Protein AF-W2LSZ6-F1 (afdb_monomer_lite)

Secondary structure (DSSP, 8-state):
-----------------TTHHHHHHHHHHHHHHHHHHHHHHHHHHHT--GGGGG-HHHHTT-SS-PPPHHHIIIIIHHHHHHHHHT-

Structure (mmCIF, N/CA/C/O backbone):
data_AF-W2LSZ6-F1
#
_entry.id   AF-W2LSZ6-F1
#
loop_
_atom_site.group_PDB
_atom_site.id
_atom_site.type_symbol
_atom_site.label_atom_id
_atom_site.label_alt_id
_atom_site.label_comp_id
_atom_site.label_asym_id
_atom_site.label_entity_id
_atom_site.label_seq_id
_atom_site.pdbx_PDB_ins_code
_atom_site.Cartn_x
_atom_site.Cartn_y
_atom_site.Cartn_z
_atom_site.occupancy
_atom_site.B_iso_or_equiv
_atom_site.auth_seq_id
_atom_site.auth_comp_id
_atom_site.auth_asym_id
_atom_site.auth_atom_id
_atom_site.pdbx_PDB_model_num
ATOM 1 N N . MET A 1 1 ? 7.605 56.827 -46.028 1.00 37.41 1 MET A N 1
ATOM 2 C CA . MET A 1 1 ? 6.313 57.113 -45.368 1.00 37.41 1 MET A CA 1
ATOM 3 C C . MET A 1 1 ? 6.097 56.077 -44.273 1.00 37.41 1 MET A C 1
ATOM 5 O O . MET A 1 1 ? 6.144 54.896 -44.578 1.00 37.41 1 MET A O 1
ATOM 9 N N . ALA A 1 2 ? 5.929 56.514 -43.024 1.00 58.09 2 ALA A N 1
ATOM 10 C CA . ALA A 1 2 ? 5.474 55.720 -41.872 1.00 58.09 2 ALA A CA 1
ATOM 11 C C . ALA A 1 2 ? 4.274 56.465 -41.256 1.00 58.09 2 ALA A C 1
ATOM 13 O O . ALA A 1 2 ? 4.293 57.701 -41.303 1.00 58.09 2 ALA A O 1
ATOM 14 N N . PRO A 1 3 ? 3.211 55.772 -40.792 1.00 50.97 3 PRO A N 1
ATOM 15 C CA . PRO A 1 3 ? 3.002 55.526 -39.342 1.00 50.97 3 PRO A CA 1
ATOM 16 C C . PRO A 1 3 ? 2.142 54.248 -39.056 1.00 50.97 3 PRO A C 1
ATOM 18 O O . PRO A 1 3 ? 1.822 53.533 -40.003 1.00 50.97 3 PRO A O 1
ATOM 21 N N . PRO A 1 4 ? 1.621 53.976 -37.835 1.00 48.81 4 PRO A N 1
ATOM 22 C CA . PRO A 1 4 ? 2.184 54.065 -36.479 1.00 48.81 4 PRO A CA 1
ATOM 23 C C . PRO A 1 4 ? 2.082 52.728 -35.687 1.00 48.81 4 PRO A C 1
ATOM 25 O O . PRO A 1 4 ? 1.288 51.842 -35.994 1.00 48.81 4 PRO A O 1
ATOM 28 N N . GLN A 1 5 ? 2.843 52.616 -34.592 1.00 67.44 5 GLN A N 1
ATOM 29 C CA . GLN A 1 5 ? 2.575 51.663 -33.503 1.00 67.44 5 GLN A CA 1
ATOM 30 C C . GLN A 1 5 ? 1.502 52.242 -32.564 1.00 67.44 5 GLN A C 1
ATOM 32 O O . GLN A 1 5 ? 1.603 53.423 -32.253 1.00 67.44 5 GLN A O 1
ATOM 37 N N . HIS A 1 6 ? 0.546 51.442 -32.062 1.00 40.97 6 HIS A N 1
ATOM 38 C CA . HIS A 1 6 ? 0.097 51.462 -30.653 1.00 40.97 6 HIS A CA 1
ATOM 39 C C . HIS A 1 6 ? -0.899 50.330 -30.309 1.00 40.97 6 HIS A C 1
ATOM 41 O O . HIS A 1 6 ? -1.541 49.742 -31.171 1.00 40.97 6 HIS A O 1
ATOM 47 N N . LYS A 1 7 ? -0.927 50.010 -29.009 1.00 55.22 7 LYS A N 1
ATOM 48 C CA . LYS A 1 7 ? -1.464 48.824 -28.318 1.00 55.22 7 LYS A CA 1
ATOM 49 C C . LYS A 1 7 ? -2.983 48.879 -28.028 1.00 55.22 7 LYS A C 1
ATOM 51 O O . LYS A 1 7 ? -3.564 49.955 -28.045 1.00 55.22 7 LYS A O 1
ATOM 56 N N . ILE A 1 8 ? -3.481 47.734 -27.528 1.00 51.75 8 ILE A N 1
ATOM 57 C CA . ILE A 1 8 ? -4.604 47.518 -26.576 1.00 51.75 8 ILE A CA 1
ATOM 58 C C . ILE A 1 8 ? -5.940 47.107 -27.207 1.00 51.75 8 ILE A C 1
ATOM 60 O O . ILE A 1 8 ? -6.586 47.934 -27.822 1.00 51.75 8 ILE A O 1
ATOM 64 N N . TRP A 1 9 ? -6.324 45.841 -26.975 1.00 38.31 9 TRP A N 1
ATOM 65 C CA . TRP A 1 9 ? -7.559 45.346 -26.321 1.00 38.31 9 TRP A CA 1
ATOM 66 C C . TRP A 1 9 ? -7.257 43.865 -25.964 1.00 38.31 9 TRP A C 1
ATOM 68 O O . TRP A 1 9 ? -7.069 43.053 -26.859 1.00 38.31 9 TRP A O 1
ATOM 78 N N . GLY A 1 10 ? -7.037 43.404 -24.729 1.00 44.88 10 GLY A N 1
ATOM 79 C CA . GLY A 1 10 ? -7.374 43.973 -23.431 1.00 44.88 10 GLY A CA 1
ATOM 80 C C . GLY A 1 10 ? -8.881 43.938 -23.211 1.00 44.88 10 GLY A C 1
ATOM 81 O O . GLY A 1 10 ? -9.538 44.843 -23.688 1.00 44.88 10 GLY A O 1
ATOM 82 N N . LEU A 1 11 ? -9.368 42.945 -22.459 1.00 43.81 11 LEU A N 1
ATOM 83 C CA . LEU A 1 11 ? -10.732 42.789 -21.916 1.00 43.81 11 LEU A CA 1
ATOM 84 C C . LEU A 1 11 ? -11.816 42.138 -22.802 1.00 43.81 11 LEU A C 1
ATOM 86 O O . LEU A 1 11 ? -12.620 42.791 -23.456 1.00 43.81 11 LEU A O 1
ATOM 90 N N . PHE A 1 12 ? -11.894 40.814 -22.669 1.00 37.47 12 PHE A N 1
ATOM 91 C CA . PHE A 1 12 ? -13.107 40.097 -22.243 1.00 37.47 12 PHE A CA 1
ATOM 92 C C . PHE A 1 12 ? -12.590 39.004 -21.277 1.00 37.47 12 PHE A C 1
ATOM 94 O O . PHE A 1 12 ? -11.994 38.023 -21.712 1.00 37.47 12 PHE A O 1
ATOM 101 N N . GLU A 1 13 ? -12.356 39.299 -19.991 1.00 42.31 13 GLU A N 1
ATOM 102 C CA . GLU A 1 13 ? -13.256 38.984 -18.854 1.00 42.31 13 GLU A CA 1
ATOM 103 C C . GLU A 1 13 ? -14.084 37.694 -19.115 1.00 42.31 13 GLU A C 1
ATOM 105 O O . GLU A 1 13 ? -14.791 37.618 -20.110 1.00 42.31 13 GLU A O 1
ATOM 110 N N . ILE A 1 14 ? -14.067 36.602 -18.332 1.00 42.31 14 ILE A N 1
ATOM 111 C CA . ILE A 1 14 ? -14.357 36.459 -16.893 1.00 42.31 14 ILE A CA 1
ATOM 112 C C . ILE A 1 14 ? -13.899 35.036 -16.416 1.00 42.31 14 ILE A C 1
ATOM 114 O O . ILE A 1 14 ? -14.279 34.021 -16.990 1.00 42.31 14 ILE A O 1
ATOM 118 N N . THR A 1 15 ? -13.090 34.983 -15.340 1.00 45.12 15 THR A N 1
ATOM 119 C CA . THR A 1 15 ? -12.856 33.900 -14.328 1.00 45.12 15 THR A CA 1
ATOM 120 C C . THR A 1 15 ? -12.304 32.483 -14.661 1.00 45.12 15 THR A C 1
ATOM 122 O O . THR A 1 15 ? -13.021 31.616 -15.137 1.00 45.12 15 THR A O 1
ATOM 125 N N . ALA A 1 16 ? -11.073 32.228 -14.162 1.00 46.69 16 ALA A N 1
ATOM 126 C CA . ALA A 1 16 ? -10.483 30.999 -13.556 1.00 46.69 16 ALA A CA 1
ATOM 127 C C . ALA A 1 16 ? -10.491 29.637 -14.321 1.00 46.69 16 ALA A C 1
ATOM 129 O O . ALA A 1 16 ? -11.515 29.200 -14.832 1.00 46.69 16 ALA A O 1
ATOM 130 N N . PRO A 1 17 ? -9.385 28.843 -14.273 1.00 45.03 17 PRO A N 1
ATOM 131 C CA . PRO A 1 17 ? -9.226 27.953 -13.119 1.00 45.03 17 PRO A CA 1
ATOM 132 C C . PRO A 1 17 ? -7.759 27.612 -12.772 1.00 45.03 17 PRO A C 1
ATOM 134 O O . PRO A 1 17 ? -7.220 26.590 -13.195 1.00 45.03 17 PRO A O 1
ATOM 137 N N . ARG A 1 18 ? -7.154 28.339 -11.823 1.00 43.62 18 ARG A N 1
ATOM 138 C CA . ARG A 1 18 ? -6.046 27.778 -11.008 1.00 43.62 18 ARG A CA 1
ATOM 139 C C . ARG A 1 18 ? -6.510 26.653 -10.062 1.00 43.62 18 ARG A C 1
ATOM 141 O O . ARG A 1 18 ? -5.701 26.083 -9.340 1.00 43.62 18 ARG A O 1
ATOM 148 N N . VAL A 1 19 ? -7.799 26.303 -10.100 1.00 49.31 19 VAL A N 1
ATOM 149 C CA . VAL A 1 19 ? -8.432 25.249 -9.293 1.00 49.31 19 VAL A CA 1
ATOM 150 C C . VAL A 1 19 ? -8.400 23.877 -9.993 1.00 49.31 19 VAL A C 1
ATOM 152 O O . VAL A 1 19 ? -8.267 22.856 -9.321 1.00 49.31 19 VAL A O 1
ATOM 155 N N . LYS A 1 20 ? -8.431 23.814 -11.338 1.00 41.09 20 LYS A N 1
ATOM 156 C CA . LYS A 1 20 ? -8.504 22.529 -12.070 1.00 41.09 20 LYS A CA 1
ATOM 157 C C . LYS A 1 20 ? -7.232 21.689 -11.943 1.00 41.09 20 LYS A C 1
ATOM 159 O O . LYS A 1 20 ? -7.335 20.496 -11.696 1.00 41.09 20 LYS A O 1
ATOM 164 N N . ALA A 1 21 ? -6.039 22.280 -12.014 1.00 43.22 21 ALA A N 1
ATOM 165 C CA . ALA A 1 21 ? -4.796 21.510 -11.873 1.00 43.22 21 ALA A CA 1
ATOM 166 C C . ALA A 1 21 ? -4.640 20.885 -10.471 1.00 43.22 21 ALA A C 1
ATOM 168 O O . ALA A 1 21 ? -4.160 19.762 -10.345 1.00 43.22 21 ALA A O 1
ATOM 169 N N . ALA A 1 22 ? -5.077 21.579 -9.413 1.00 45.44 22 ALA A N 1
ATOM 170 C CA . ALA A 1 22 ? -5.078 21.036 -8.055 1.00 45.44 22 ALA A CA 1
ATOM 171 C C . ALA A 1 22 ? -6.140 19.940 -7.874 1.00 45.44 22 ALA A C 1
ATOM 173 O O . ALA A 1 22 ? -5.872 18.937 -7.221 1.00 45.44 22 ALA A O 1
ATOM 174 N N . SER A 1 23 ? -7.319 20.109 -8.478 1.00 50.53 23 SER A N 1
ATOM 175 C CA . SER A 1 23 ? -8.403 19.121 -8.451 1.00 50.53 23 SER A CA 1
ATOM 176 C C . SER A 1 23 ? -8.045 17.842 -9.222 1.00 50.53 23 SER A C 1
ATOM 178 O O . SER A 1 23 ? -8.206 16.752 -8.684 1.00 50.53 23 SER A O 1
ATOM 180 N N . VAL A 1 24 ? -7.438 17.959 -10.408 1.00 51.28 24 VAL A N 1
ATOM 181 C CA . VAL A 1 24 ? -6.941 16.814 -11.195 1.00 51.28 24 VAL A CA 1
ATOM 182 C C . VAL A 1 24 ? -5.801 16.097 -10.468 1.00 51.28 24 VAL A C 1
ATOM 184 O O . VAL A 1 24 ? -5.788 14.874 -10.401 1.00 51.28 24 VAL A O 1
ATOM 187 N N . ARG A 1 25 ? -4.865 16.834 -9.852 1.00 49.97 25 ARG A N 1
ATOM 188 C CA . ARG A 1 25 ? -3.791 16.234 -9.038 1.00 49.97 25 ARG A CA 1
ATOM 189 C C . ARG A 1 25 ? -4.313 15.553 -7.772 1.00 49.97 25 ARG A C 1
ATOM 191 O O . ARG A 1 25 ? -3.742 14.544 -7.369 1.00 49.97 25 ARG A O 1
ATOM 198 N N . LYS A 1 26 ? -5.361 16.095 -7.138 1.00 54.34 26 LYS A N 1
ATOM 199 C CA . LYS A 1 26 ? -6.047 15.446 -6.009 1.00 54.34 26 LYS A CA 1
ATOM 200 C C . LYS A 1 26 ? -6.702 14.148 -6.463 1.00 54.34 26 LYS A C 1
ATOM 202 O O . LYS A 1 26 ? -6.402 13.121 -5.878 1.00 54.34 26 LYS A O 1
ATOM 207 N N . SER A 1 27 ? -7.467 14.191 -7.551 1.00 60.97 27 SER A N 1
ATOM 208 C CA . SER A 1 27 ? -8.118 13.014 -8.129 1.00 60.97 27 SER A CA 1
ATOM 209 C C . SER A 1 27 ? -7.108 11.929 -8.516 1.00 60.97 27 SER A C 1
ATOM 211 O O . SER A 1 27 ? -7.270 10.788 -8.114 1.00 60.97 27 SER A O 1
ATOM 213 N N . ALA A 1 28 ? -6.003 12.273 -9.185 1.00 61.69 28 ALA A N 1
ATOM 214 C CA . ALA A 1 28 ? -4.968 11.299 -9.541 1.00 61.69 28 ALA A CA 1
ATOM 215 C C . ALA A 1 28 ? -4.266 10.689 -8.311 1.00 61.69 28 ALA A C 1
ATOM 217 O O . ALA A 1 28 ? -3.989 9.492 -8.288 1.00 61.69 28 ALA A O 1
ATOM 218 N N . LYS A 1 29 ? -3.998 11.491 -7.269 1.00 63.09 29 LYS A N 1
ATOM 219 C CA . LYS A 1 29 ? -3.432 10.986 -6.006 1.00 63.09 29 LYS A CA 1
ATOM 220 C C . LYS A 1 29 ? -4.407 10.093 -5.247 1.00 63.09 29 LYS A C 1
ATOM 222 O O . LYS A 1 29 ? -3.977 9.109 -4.661 1.00 63.09 29 LYS A O 1
ATOM 227 N N . GLU A 1 30 ? -5.684 10.441 -5.247 1.00 66.25 30 GLU A N 1
ATOM 228 C CA . GLU A 1 30 ? -6.744 9.677 -4.594 1.00 66.25 30 GLU A CA 1
ATOM 229 C C . GLU A 1 30 ? -6.929 8.319 -5.284 1.00 66.25 30 GLU A C 1
ATOM 231 O O . GLU A 1 30 ? -6.896 7.289 -4.615 1.00 66.25 30 GLU A O 1
ATOM 236 N N . THR A 1 31 ? -6.931 8.296 -6.622 1.00 73.69 31 THR A N 1
ATOM 237 C CA . THR A 1 31 ? -6.926 7.060 -7.419 1.00 73.69 31 THR A CA 1
ATOM 238 C C . THR A 1 31 ? -5.681 6.203 -7.157 1.00 73.69 31 THR A C 1
ATOM 240 O O . THR A 1 31 ? -5.792 4.988 -7.001 1.00 73.69 31 THR A O 1
ATOM 243 N N . GLN A 1 32 ? -4.491 6.811 -7.059 1.00 78.19 32 GLN A N 1
ATOM 244 C CA . GLN A 1 32 ? -3.255 6.084 -6.738 1.00 78.19 32 GLN A CA 1
ATOM 245 C C . GLN A 1 32 ? -3.296 5.490 -5.322 1.00 78.19 32 GLN A C 1
ATOM 247 O O . GLN A 1 32 ? -2.865 4.358 -5.106 1.00 78.19 32 GLN A O 1
ATOM 252 N N . GLU A 1 33 ? -3.815 6.234 -4.341 1.00 83.44 33 GLU A N 1
ATOM 253 C CA . GLU A 1 33 ? -3.974 5.734 -2.975 1.00 83.44 33 GLU A CA 1
ATOM 254 C C . GLU A 1 33 ? -4.963 4.569 -2.902 1.00 83.44 33 GLU A C 1
ATOM 256 O O . GLU A 1 33 ? -4.677 3.591 -2.211 1.00 83.44 33 GLU A O 1
ATOM 261 N N . ASP A 1 34 ? -6.075 4.630 -3.634 1.00 85.25 34 ASP A N 1
ATOM 262 C CA . ASP A 1 34 ? -7.041 3.532 -3.696 1.00 85.25 34 ASP A CA 1
ATOM 263 C C . ASP A 1 34 ? -6.474 2.282 -4.378 1.00 85.25 34 ASP A C 1
ATOM 265 O O . ASP A 1 34 ? -6.696 1.1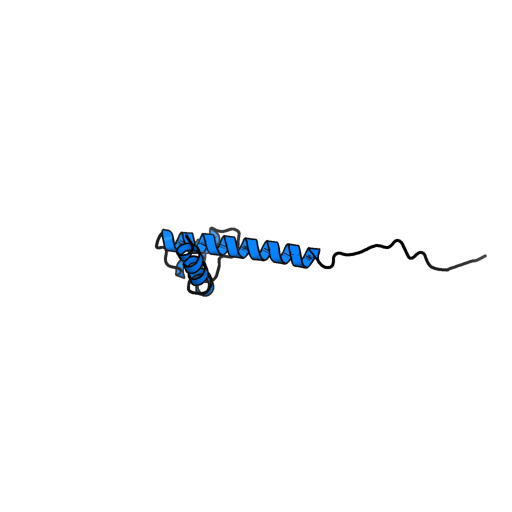67 -3.897 1.00 85.25 34 ASP A O 1
ATOM 269 N N . ASN A 1 35 ? -5.681 2.443 -5.439 1.00 86.75 35 ASN A N 1
ATOM 270 C CA . ASN A 1 35 ? -4.968 1.329 -6.065 1.00 86.75 35 ASN A CA 1
ATOM 271 C C . ASN A 1 35 ? -3.970 0.686 -5.092 1.00 86.75 35 ASN A C 1
ATOM 273 O O . ASN A 1 35 ? -3.933 -0.538 -4.957 1.00 86.75 35 ASN A O 1
ATOM 277 N N . ASN A 1 36 ? -3.221 1.501 -4.347 1.00 89.69 36 ASN A N 1
ATOM 278 C CA . ASN A 1 36 ? -2.290 1.021 -3.326 1.00 89.69 36 ASN A CA 1
ATOM 279 C C . ASN A 1 36 ? -3.007 0.291 -2.181 1.00 89.69 36 ASN A C 1
ATOM 281 O O . ASN A 1 36 ? -2.506 -0.716 -1.683 1.00 89.69 36 ASN A O 1
ATOM 285 N N . LEU A 1 37 ? -4.184 0.776 -1.778 1.00 89.44 37 LEU A N 1
ATOM 286 C CA . LEU A 1 37 ? -5.048 0.129 -0.790 1.00 89.44 37 LEU A CA 1
ATOM 287 C C . LEU A 1 37 ? -5.545 -1.232 -1.282 1.00 89.44 37 LEU A C 1
ATOM 289 O O . LEU A 1 37 ? -5.434 -2.216 -0.556 1.00 89.44 37 LEU A O 1
ATOM 293 N N . ARG A 1 38 ? -6.039 -1.309 -2.523 1.00 88.19 38 ARG A N 1
ATOM 294 C CA . ARG A 1 38 ? -6.465 -2.573 -3.146 1.00 88.19 38 ARG A CA 1
ATOM 295 C C . ARG A 1 38 ? -5.323 -3.577 -3.234 1.00 88.19 38 ARG A C 1
ATOM 297 O O . ARG A 1 38 ? -5.510 -4.743 -2.903 1.00 88.19 38 ARG A O 1
ATOM 304 N N . PHE A 1 39 ? -4.142 -3.118 -3.630 1.00 90.31 39 PHE A N 1
ATOM 305 C CA . PHE A 1 39 ? -2.949 -3.951 -3.686 1.00 90.31 39 PHE A CA 1
ATOM 306 C C . PHE A 1 39 ? -2.560 -4.485 -2.297 1.00 90.31 39 PHE A C 1
ATOM 308 O O . PHE A 1 39 ? -2.379 -5.690 -2.130 1.00 90.31 39 PHE A O 1
ATOM 315 N N . ALA A 1 40 ? -2.497 -3.617 -1.280 1.00 89.62 40 ALA A N 1
ATOM 316 C CA . ALA A 1 40 ? -2.190 -4.017 0.094 1.00 89.62 40 ALA A CA 1
ATOM 317 C C . ALA A 1 40 ? -3.217 -5.019 0.650 1.00 89.62 40 ALA A C 1
ATOM 319 O O . ALA A 1 40 ? -2.832 -6.004 1.277 1.00 89.62 40 ALA A O 1
ATOM 320 N N . PHE A 1 41 ? -4.507 -4.817 0.363 1.00 90.00 41 PHE A N 1
ATOM 321 C CA . PHE A 1 41 ? -5.557 -5.766 0.726 1.00 90.00 41 PHE A CA 1
ATOM 322 C C . PHE A 1 41 ? -5.349 -7.121 0.047 1.00 90.00 41 PHE A C 1
ATOM 324 O O . PHE A 1 41 ? -5.431 -8.152 0.708 1.00 90.00 41 PHE A O 1
ATOM 331 N N . GLY A 1 42 ? -5.007 -7.123 -1.246 1.00 90.00 42 GLY A N 1
ATOM 332 C CA . GLY A 1 42 ? -4.676 -8.338 -1.989 1.00 90.00 42 GLY A CA 1
ATOM 333 C C . GLY A 1 42 ? -3.539 -9.129 -1.343 1.00 90.00 42 GLY A C 1
ATOM 334 O O . GLY A 1 42 ? -3.667 -10.339 -1.174 1.00 90.00 42 GLY A O 1
ATOM 335 N N . LEU A 1 43 ? -2.466 -8.459 -0.906 1.00 90.25 43 LEU A N 1
ATOM 336 C CA . LEU A 1 43 ? -1.358 -9.114 -0.200 1.00 90.25 43 LEU A CA 1
ATOM 337 C C . LEU A 1 43 ? -1.801 -9.745 1.127 1.00 90.25 43 LEU A C 1
ATOM 339 O O . LEU A 1 43 ? -1.447 -10.885 1.409 1.00 90.25 43 LEU A O 1
ATOM 343 N N . ILE A 1 44 ? -2.591 -9.025 1.928 1.00 87.06 44 ILE A N 1
ATOM 344 C CA . ILE A 1 44 ? -3.065 -9.512 3.233 1.00 87.06 44 ILE A CA 1
ATOM 345 C C . ILE A 1 44 ? -4.011 -10.699 3.053 1.00 87.06 44 ILE A C 1
ATOM 347 O O . ILE A 1 44 ? -3.820 -11.733 3.687 1.00 87.06 44 ILE A O 1
ATOM 351 N N . ALA A 1 45 ? -4.993 -10.575 2.158 1.00 88.56 45 ALA A N 1
ATOM 352 C CA . ALA A 1 45 ? -5.998 -11.604 1.908 1.00 88.56 45 ALA A CA 1
ATOM 353 C C . ALA A 1 45 ? -5.387 -12.914 1.386 1.00 88.56 45 ALA A C 1
ATOM 355 O O . ALA A 1 45 ? -5.900 -13.993 1.664 1.00 88.56 45 ALA A O 1
ATOM 356 N N . THR A 1 46 ? -4.282 -12.824 0.644 1.00 89.69 46 THR A N 1
ATOM 357 C CA . THR A 1 46 ? -3.563 -13.986 0.097 1.00 89.69 46 THR A CA 1
ATOM 358 C C . THR A 1 46 ? -2.434 -14.488 1.001 1.00 89.69 46 THR A C 1
ATOM 360 O O . THR A 1 46 ? -1.809 -15.499 0.689 1.00 89.69 46 THR A O 1
ATOM 363 N N . GLY A 1 47 ? -2.148 -13.800 2.112 1.00 87.75 47 GLY A N 1
ATOM 364 C CA . GLY A 1 47 ? -1.026 -14.122 2.996 1.00 87.75 47 GLY A CA 1
ATOM 365 C C . GLY A 1 47 ? 0.351 -13.882 2.366 1.00 87.75 47 GLY A C 1
ATOM 366 O O . GLY A 1 47 ? 1.351 -14.416 2.850 1.00 87.75 47 GLY A O 1
ATOM 367 N N . ILE A 1 48 ? 0.431 -13.095 1.288 1.00 89.12 48 ILE A N 1
ATOM 368 C CA . ILE A 1 48 ? 1.696 -12.794 0.619 1.00 89.12 48 ILE A CA 1
ATOM 369 C C . ILE A 1 48 ? 2.511 -11.819 1.487 1.00 89.12 48 ILE A C 1
ATOM 371 O O . ILE A 1 48 ? 2.036 -10.729 1.823 1.00 89.12 48 ILE A O 1
ATOM 375 N N . PRO A 1 49 ? 3.775 -12.145 1.818 1.00 89.50 49 PRO A N 1
ATOM 376 C CA . PRO A 1 49 ? 4.624 -11.264 2.610 1.00 89.50 49 PRO A CA 1
ATOM 377 C C . PRO A 1 49 ? 4.878 -9.914 1.928 1.00 89.50 49 PRO A C 1
ATOM 379 O O . PRO A 1 49 ? 5.295 -9.868 0.771 1.00 89.50 49 PRO A O 1
ATOM 382 N N . PHE A 1 50 ? 4.778 -8.808 2.675 1.00 88.19 50 PHE A N 1
ATOM 383 C CA . PHE A 1 50 ? 4.981 -7.457 2.122 1.00 88.19 50 PHE A CA 1
ATOM 384 C C . PHE A 1 50 ? 6.358 -7.233 1.496 1.00 88.19 50 PHE A C 1
ATOM 386 O O . PHE A 1 50 ? 6.493 -6.373 0.636 1.00 88.19 50 PHE A O 1
ATOM 393 N N . ARG A 1 51 ? 7.381 -8.003 1.891 1.00 89.19 51 ARG A N 1
ATOM 394 C CA . ARG A 1 51 ? 8.727 -7.935 1.292 1.00 89.19 51 ARG A CA 1
ATOM 395 C C . ARG A 1 51 ? 8.743 -8.244 -0.209 1.00 89.19 51 ARG A C 1
ATOM 397 O O . ARG A 1 51 ? 9.714 -7.915 -0.874 1.00 89.19 51 ARG A O 1
ATOM 404 N N . VAL A 1 52 ? 7.691 -8.868 -0.749 1.00 89.94 52 VAL A N 1
ATOM 405 C CA . VAL A 1 52 ? 7.609 -9.208 -2.176 1.00 89.94 52 VAL A CA 1
ATOM 406 C C . VAL A 1 52 ? 7.716 -7.971 -3.073 1.00 89.94 52 VAL A C 1
ATOM 408 O O . VAL A 1 52 ? 8.250 -8.063 -4.172 1.00 89.94 52 VAL A O 1
ATOM 411 N N . VAL A 1 53 ? 7.302 -6.798 -2.583 1.00 89.00 53 VAL A N 1
ATOM 412 C CA . VAL A 1 53 ? 7.376 -5.539 -3.343 1.00 89.00 53 VAL A CA 1
ATOM 413 C C . VAL A 1 53 ? 8.797 -5.020 -3.534 1.00 89.00 53 VAL A C 1
ATOM 415 O O . VAL A 1 53 ? 9.000 -4.101 -4.317 1.00 89.00 53 VAL A O 1
AT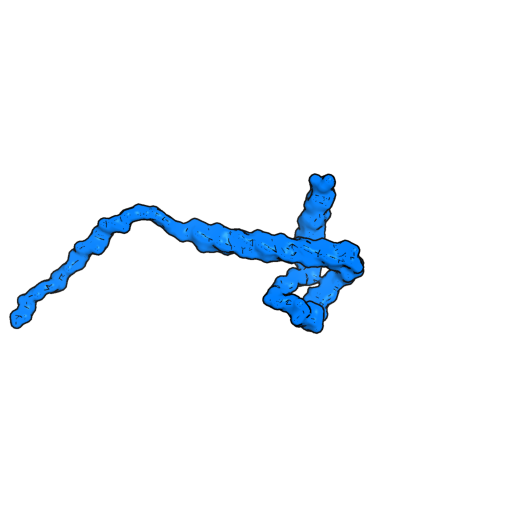OM 418 N N . GLU A 1 54 ? 9.778 -5.583 -2.826 1.00 88.19 54 GLU A N 1
ATOM 419 C CA . GLU A 1 54 ? 11.202 -5.275 -2.995 1.00 88.19 54 GLU A CA 1
ATOM 420 C C . GLU A 1 54 ? 11.862 -6.202 -4.036 1.00 88.19 54 GLU A C 1
ATOM 422 O O . GLU A 1 54 ? 13.014 -5.989 -4.403 1.00 88.19 54 GLU A O 1
ATOM 427 N N . ASN A 1 55 ? 11.149 -7.223 -4.534 1.00 91.31 55 ASN A N 1
ATOM 428 C CA . ASN A 1 55 ? 11.653 -8.132 -5.560 1.00 91.31 55 ASN A CA 1
ATOM 429 C C . ASN A 1 55 ? 11.498 -7.510 -6.967 1.00 91.31 55 ASN A C 1
ATOM 431 O O . ASN A 1 55 ? 10.363 -7.282 -7.394 1.00 91.31 55 ASN A O 1
ATOM 435 N N . PRO A 1 56 ? 12.590 -7.314 -7.732 1.00 89.94 56 PRO A N 1
ATOM 436 C CA . PRO A 1 56 ? 12.535 -6.725 -9.073 1.00 89.94 56 PRO A CA 1
ATOM 437 C C . PRO A 1 56 ? 11.665 -7.506 -10.065 1.00 89.94 56 PRO A C 1
ATOM 439 O O . PRO A 1 56 ? 10.984 -6.910 -10.893 1.00 89.94 56 PRO A O 1
ATOM 442 N N . HIS A 1 57 ? 11.641 -8.839 -9.974 1.00 91.44 57 HIS A N 1
ATOM 443 C CA . HIS A 1 57 ? 10.811 -9.669 -10.852 1.00 91.44 57 HIS A CA 1
ATOM 444 C C . HIS A 1 57 ? 9.325 -9.487 -10.570 1.00 91.44 57 HIS A C 1
ATOM 446 O O . HIS A 1 57 ? 8.514 -9.519 -11.487 1.00 91.44 57 HIS A O 1
ATOM 452 N N . PHE A 1 58 ? 8.978 -9.282 -9.301 1.00 88.50 58 PHE A N 1
ATOM 453 C CA . PHE A 1 58 ? 7.606 -9.012 -8.905 1.00 88.50 58 PHE A CA 1
ATOM 454 C C . PHE A 1 58 ? 7.187 -7.602 -9.322 1.00 88.50 58 PHE A C 1
ATOM 456 O O . PHE A 1 58 ? 6.093 -7.422 -9.840 1.00 88.50 58 PHE A O 1
ATOM 463 N N . GLN A 1 59 ? 8.073 -6.613 -9.165 1.00 88.88 59 GLN A N 1
ATOM 464 C CA . GLN A 1 59 ? 7.839 -5.250 -9.653 1.00 88.88 59 GLN A CA 1
ATOM 465 C C . GLN A 1 59 ? 7.600 -5.220 -11.167 1.00 88.88 59 GLN A C 1
ATOM 467 O O . GLN A 1 59 ? 6.693 -4.532 -11.619 1.00 88.88 59 GLN A O 1
ATOM 472 N N . ALA A 1 60 ? 8.345 -6.021 -11.934 1.00 89.94 60 ALA A N 1
ATOM 473 C CA . ALA A 1 60 ? 8.201 -6.113 -13.386 1.00 89.94 60 ALA A CA 1
ATOM 474 C C . ALA A 1 60 ? 6.842 -6.669 -13.862 1.00 89.94 60 ALA A C 1
ATOM 476 O O . ALA A 1 60 ? 6.547 -6.592 -15.050 1.00 89.94 60 ALA A O 1
ATOM 477 N N . MET A 1 61 ? 6.015 -7.228 -12.969 1.00 91.12 61 MET A N 1
ATOM 478 C CA . MET A 1 61 ? 4.663 -7.699 -13.305 1.00 91.12 61 MET A CA 1
ATOM 479 C C . MET A 1 61 ? 3.617 -6.577 -13.335 1.00 91.12 61 MET A C 1
ATOM 481 O O . MET A 1 61 ? 2.472 -6.833 -13.703 1.00 91.12 61 MET A O 1
ATOM 485 N N . PHE A 1 62 ? 3.9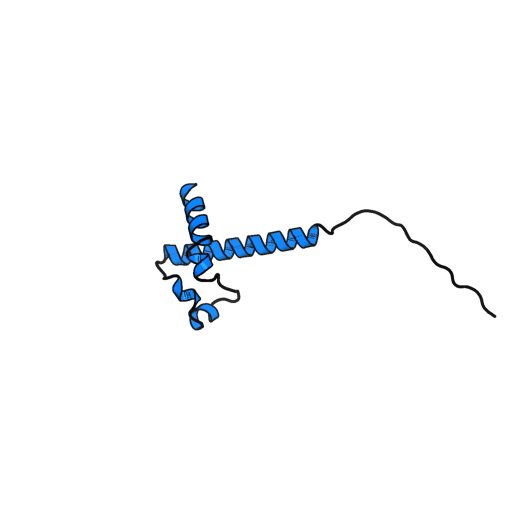79 -5.361 -12.922 1.00 85.94 62 PHE A N 1
ATOM 486 C CA . PHE A 1 62 ? 3.059 -4.235 -12.811 1.00 85.94 62 PHE A CA 1
ATOM 487 C C . PHE A 1 62 ? 3.554 -3.051 -13.644 1.00 85.94 62 PHE A C 1
ATOM 489 O O . PHE A 1 62 ? 4.706 -2.642 -13.539 1.00 85.94 62 PHE A O 1
ATOM 496 N N . ASP A 1 63 ? 2.648 -2.441 -14.408 1.00 85.62 63 ASP A N 1
ATOM 497 C CA . ASP A 1 63 ? 2.938 -1.260 -15.240 1.00 85.62 63 ASP A CA 1
ATOM 498 C C . ASP A 1 63 ? 2.955 0.063 -14.443 1.00 85.62 63 ASP A C 1
ATOM 500 O O . ASP A 1 63 ? 2.958 1.154 -15.014 1.00 85.62 63 ASP A O 1
ATOM 504 N N . TYR A 1 64 ? 2.914 -0.006 -13.111 1.00 83.31 64 TYR A N 1
ATOM 505 C CA . TYR A 1 64 ? 2.848 1.151 -12.221 1.00 83.31 64 TYR A CA 1
ATOM 506 C C . TYR A 1 64 ? 3.724 0.962 -10.982 1.00 83.31 64 TYR A C 1
ATOM 508 O O . TYR A 1 64 ? 4.037 -0.157 -10.576 1.00 83.31 64 TYR A O 1
ATOM 516 N N . GLU A 1 65 ? 4.094 2.077 -10.348 1.00 85.94 65 GLU A N 1
ATOM 517 C CA . GLU A 1 65 ? 4.891 2.046 -9.123 1.00 85.94 65 GLU A CA 1
ATOM 518 C C . GLU A 1 65 ? 4.112 1.397 -7.976 1.00 85.94 65 GLU A C 1
ATOM 520 O O . GLU A 1 65 ? 3.099 1.925 -7.502 1.00 85.94 65 GLU A O 1
ATOM 525 N N . LEU A 1 66 ? 4.617 0.254 -7.512 1.00 89.12 66 LEU A N 1
ATOM 526 C CA . LEU A 1 66 ? 4.092 -0.419 -6.336 1.00 89.12 66 LEU A CA 1
ATOM 527 C C . LEU A 1 66 ? 4.370 0.399 -5.065 1.00 89.12 66 LEU A C 1
ATOM 529 O O . LEU A 1 66 ? 5.431 1.021 -4.936 1.00 89.12 66 LEU A O 1
ATOM 533 N N . PRO A 1 67 ? 3.457 0.367 -4.078 1.00 89.88 67 PRO A N 1
ATOM 534 C CA . PRO A 1 67 ? 3.708 0.996 -2.795 1.00 89.88 67 PRO A CA 1
ATOM 535 C C . PRO A 1 67 ? 4.894 0.322 -2.102 1.00 89.88 67 PRO A C 1
ATOM 537 O O . PRO A 1 67 ? 5.044 -0.900 -2.098 1.00 89.88 67 PRO A O 1
ATOM 540 N N . SER A 1 68 ? 5.730 1.132 -1.462 1.00 90.12 68 SER A N 1
ATOM 541 C CA . SER A 1 68 ? 6.872 0.634 -0.697 1.00 90.12 68 SER A CA 1
ATOM 542 C C . SER A 1 68 ? 6.424 -0.257 0.464 1.00 90.12 68 SER A C 1
ATOM 544 O O . SER A 1 68 ? 5.362 -0.052 1.061 1.00 90.12 68 SER A O 1
ATOM 546 N N . ARG A 1 69 ? 7.294 -1.183 0.886 1.00 90.44 69 ARG A N 1
ATOM 547 C CA . ARG A 1 69 ? 7.049 -2.049 2.049 1.00 90.44 69 ARG A CA 1
ATOM 548 C C . ARG A 1 69 ? 6.611 -1.259 3.287 1.00 90.44 69 ARG A C 1
ATOM 550 O O . ARG A 1 69 ? 5.693 -1.686 3.976 1.00 90.44 69 ARG A O 1
ATOM 557 N N . ARG A 1 70 ? 7.231 -0.099 3.553 1.00 89.06 70 ARG A N 1
ATOM 558 C CA . ARG A 1 70 ? 6.889 0.776 4.694 1.00 89.06 70 ARG A CA 1
ATOM 559 C C . ARG A 1 70 ? 5.492 1.384 4.583 1.00 89.06 70 ARG A C 1
ATOM 561 O O . ARG A 1 70 ? 4.831 1.561 5.599 1.00 89.06 70 ARG A O 1
ATOM 568 N N . GLN A 1 71 ? 5.052 1.727 3.371 1.00 89.25 71 GLN A N 1
ATOM 569 C CA . GLN A 1 71 ? 3.693 2.224 3.153 1.00 89.25 71 GLN A CA 1
ATOM 570 C C . GLN A 1 71 ? 2.669 1.122 3.410 1.00 89.25 71 GLN A C 1
ATOM 572 O O . GLN A 1 71 ? 1.661 1.389 4.060 1.00 89.25 71 GLN A O 1
ATOM 577 N N . ILE A 1 72 ? 2.950 -0.100 2.941 1.00 87.38 72 ILE A N 1
ATOM 578 C CA . ILE A 1 72 ? 2.090 -1.270 3.153 1.00 87.38 72 ILE A CA 1
ATOM 579 C C . ILE A 1 72 ? 2.025 -1.602 4.643 1.00 87.38 72 ILE A C 1
ATOM 581 O O . ILE A 1 72 ? 0.942 -1.601 5.210 1.00 87.38 72 ILE A O 1
ATOM 585 N N . SER A 1 73 ? 3.174 -1.781 5.301 1.00 85.06 73 SER A N 1
ATOM 586 C CA . SER A 1 73 ? 3.270 -2.209 6.702 1.00 85.06 73 SER A CA 1
ATOM 587 C C . SER A 1 73 ? 2.930 -1.129 7.743 1.00 85.06 73 SER A C 1
ATOM 589 O O . SER A 1 73 ? 3.295 -1.281 8.905 1.00 85.06 73 SER A O 1
ATOM 591 N N . GLY A 1 74 ? 2.341 -0.010 7.333 1.00 89.38 74 GLY A N 1
ATOM 592 C CA . GLY A 1 74 ? 2.031 1.121 8.205 1.00 89.38 74 GLY A CA 1
ATOM 593 C C . GLY A 1 74 ? 0.758 1.803 7.735 1.00 89.38 74 GLY A C 1
ATOM 594 O O . GLY A 1 74 ? -0.325 1.247 7.861 1.00 89.38 74 GLY A O 1
ATOM 595 N N . ARG A 1 75 ? 0.892 2.969 7.090 1.00 90.56 75 ARG A N 1
ATOM 596 C CA . ARG A 1 75 ? -0.252 3.808 6.689 1.00 90.56 75 ARG A CA 1
ATOM 597 C C . ARG A 1 75 ? -1.347 3.055 5.920 1.00 90.56 75 ARG A C 1
ATOM 599 O O . ARG A 1 75 ? -2.522 3.343 6.127 1.00 90.56 75 ARG A O 1
ATOM 606 N N . LEU A 1 76 ? -0.993 2.174 4.978 1.00 88.00 76 LEU A N 1
ATOM 607 C CA . LEU A 1 76 ? -1.994 1.433 4.199 1.00 88.00 76 LEU A CA 1
ATOM 608 C C . LEU A 1 76 ? -2.679 0.361 5.047 1.00 88.00 76 LEU A C 1
ATOM 610 O O . LEU A 1 76 ? -3.894 0.235 4.950 1.00 88.00 76 LEU A O 1
ATOM 614 N N . LEU A 1 77 ? -1.936 -0.350 5.900 1.00 87.75 77 LEU A N 1
ATOM 615 C CA . LEU A 1 77 ? -2.505 -1.286 6.869 1.00 87.75 77 LEU A CA 1
ATOM 616 C C . LEU A 1 77 ? -3.495 -0.602 7.815 1.00 87.75 77 LEU A C 1
ATOM 618 O O . LEU A 1 77 ? -4.614 -1.085 7.956 1.00 87.75 77 LEU A O 1
ATOM 622 N N . ASP A 1 78 ? -3.122 0.538 8.399 1.00 90.19 78 ASP A N 1
ATOM 623 C CA . ASP A 1 78 ? -3.987 1.278 9.326 1.00 90.19 78 ASP A CA 1
ATOM 624 C C . ASP A 1 78 ? -5.293 1.705 8.640 1.00 90.19 78 ASP A C 1
ATOM 626 O O . ASP A 1 78 ? -6.389 1.531 9.170 1.00 90.19 78 ASP A O 1
ATOM 630 N N . LYS A 1 79 ? -5.192 2.214 7.405 1.00 88.12 79 LYS A N 1
ATOM 631 C CA . LYS A 1 79 ? -6.366 2.584 6.604 1.00 88.12 79 LYS A CA 1
ATOM 632 C C . LYS A 1 79 ? -7.242 1.381 6.245 1.00 88.12 79 LYS A C 1
ATOM 634 O O . LYS A 1 79 ? -8.461 1.527 6.210 1.00 88.12 79 LYS A O 1
ATOM 639 N N . LEU A 1 80 ? -6.645 0.229 5.930 1.00 86.50 80 LEU A N 1
ATOM 640 C CA . LEU A 1 80 ? -7.399 -1.000 5.664 1.00 86.50 80 LEU A CA 1
ATOM 641 C C . LEU A 1 80 ? -8.134 -1.473 6.912 1.00 86.50 80 LEU A C 1
ATOM 643 O O . LEU A 1 80 ? -9.307 -1.815 6.819 1.00 86.50 80 LEU A O 1
ATOM 647 N N . TYR A 1 81 ? -7.475 -1.433 8.068 1.00 86.94 81 TYR A N 1
ATOM 648 C CA . TYR A 1 81 ? -8.090 -1.787 9.339 1.00 86.94 81 TYR A CA 1
ATOM 649 C C . TYR A 1 81 ? -9.300 -0.897 9.652 1.00 86.94 81 TYR A C 1
ATOM 651 O O . TYR A 1 81 ? -10.373 -1.414 9.948 1.00 86.94 81 TYR A O 1
ATOM 659 N N . GLU A 1 82 ? -9.177 0.428 9.518 1.00 88.06 82 GLU A N 1
ATOM 660 C CA . GLU A 1 82 ? -10.313 1.332 9.756 1.00 88.06 82 GLU A CA 1
ATOM 661 C C . GLU A 1 82 ? -11.454 1.137 8.737 1.00 88.06 82 GLU A C 1
ATOM 663 O O . GLU A 1 82 ? -12.625 1.259 9.102 1.00 88.06 82 GLU A O 1
ATOM 668 N N . ARG A 1 83 ? -11.145 0.782 7.478 1.00 83.44 83 ARG A N 1
ATOM 669 C CA . ARG A 1 83 ? -12.164 0.404 6.478 1.00 83.44 83 ARG A CA 1
ATOM 670 C C . ARG A 1 83 ? -12.904 -0.878 6.857 1.00 83.44 83 ARG A C 1
ATOM 672 O O . ARG A 1 83 ? -14.113 -0.932 6.681 1.00 83.44 83 ARG A O 1
ATOM 679 N N . GLU A 1 84 ? -12.206 -1.890 7.362 1.00 80.56 84 GLU A N 1
ATOM 680 C CA . GLU A 1 84 ? -12.838 -3.166 7.721 1.00 80.56 84 GLU A CA 1
ATOM 681 C C . GLU A 1 84 ? -13.607 -3.068 9.045 1.00 80.56 84 GLU A C 1
ATOM 683 O O . GLU A 1 84 ? -14.684 -3.626 9.180 1.00 80.56 84 GLU A O 1
ATOM 688 N N . LYS A 1 85 ? -13.107 -2.286 10.007 1.00 83.00 85 LYS A N 1
ATOM 689 C CA . LYS A 1 85 ? -13.777 -2.006 11.288 1.00 83.00 85 LYS A CA 1
ATOM 690 C C . LYS A 1 85 ? -15.124 -1.296 11.128 1.00 83.00 85 LYS A C 1
ATOM 692 O O . LYS A 1 85 ? -15.978 -1.397 12.003 1.00 83.00 85 LYS A O 1
ATOM 697 N N . THR A 1 86 ? -15.280 -0.516 10.062 1.00 74.12 86 THR A N 1
ATOM 698 C CA . THR A 1 86 ? -16.505 0.244 9.765 1.00 74.12 86 THR A CA 1
ATOM 699 C C . THR A 1 86 ? -17.516 -0.539 8.923 1.00 74.12 86 THR A C 1
ATOM 701 O O . THR A 1 86 ? -18.551 0.020 8.557 1.00 74.12 86 THR A O 1
ATOM 704 N N . ARG A 1 87 ? -17.228 -1.809 8.624 1.00 63.56 87 ARG A N 1
ATOM 705 C CA . ARG A 1 87 ? -18.028 -2.695 7.780 1.00 63.56 87 ARG A CA 1
ATOM 706 C C . ARG A 1 87 ? -18.805 -3.710 8.611 1.00 63.56 87 ARG A C 1
ATOM 708 O O . ARG A 1 87 ? -19.929 -4.039 8.173 1.00 63.56 87 ARG A O 1
#

Organism: Phytophthora nicotianae (NCBI:txid4792)

Radius of gyration: 24.44 Å; chains: 1; bounding box: 31×71×57 Å

pLDDT: mean 74.03, std 19.04, range [37.41, 91.44]

Foldseek 3Di:
DDDDDDDDDDDDDDDDDPPVVVVVVVVVVVVVLVVQLVVLVVCVVVVNQLCCLVDPVSVVVDPDRHDHSCCSVPVSVVVNVVVVVVD

Sequence (87 aa):
MAPPQHKIWGLFEITAPRVKAASVRKSAKETQEDNNLRFAFGLIATGIPFRVVENPHFQAMFDYELPSRRQISGRLLDKLYEREKTR

=== Feature glossary ===
The record interleaves many kinds of information about one protein. Here is each kind fram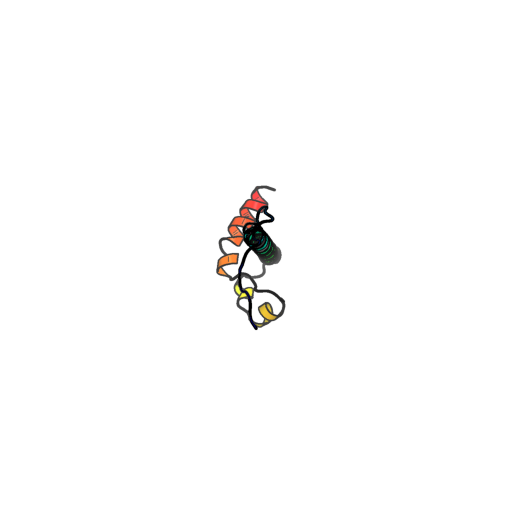ed as the question it answers.

Q: What known structures does this most resemble?
A: Structural nearest neighbors (via Foldseek easy-search vs the PDB). Reported per hit: target PDB id, E-value, and alignment TM-score. A TM-score above ~0.5 is the conventional threshold for 'same fold'.

Q: Where is each backbone atom in 3D?
A: The mmCIF table is the protein's shape written out atom by atom. For each backbone N, Cα, C, and carbonyl O, it records an (x, y, z) coordinate triple in Å plus the residue type, chain letter, and residue number.

Q: What are the backbone torsion angles?
A: The φ/ψ torsion pair specifies the backbone conformation at each residue. φ rotates about the N–Cα bond, ψ about the Cα–C bond. Steric clashes forbid most of the (φ, ψ) plane — the allowed regions (α-helix basin, β-sheet basin, left-handed helix) are the Ramachandran-allowed regions.

Q: Which residues are buried vs exposed?
A: Solvent-accessible surface area (SASA) is the area in Å² traced out by the centre of a 1.4 Å probe sphere (a water molecule) rolled over the protein's van der Waals surface (Shrake–Rupley / Lee–Richards construction). Buried residues have near-zero SASA; fully exposed residues can exceed 200 Å². The total SASA scales roughly with the number of surface residues.

Q: How confident is the AlphaFold model at each residue?
A: pLDDT is the predicted lDDT-Cα score: AlphaFold's confidence that the local environment of each residue (all inter-atomic distances within 15 Å) is correctly placed. It is a per-residue number between 0 and 100, with higher meaning more reliable.

Q: What does the local fold look like, residue by residue?
A: 3Di is Foldseek's structural alphabet. Each residue is assigned one of twenty discrete states based on how its Cα sits relative to its spatial (not sequential) neighbors. Aligning 3Di strings finds structural homologs roughly as well as full 3D superposition, but orders of magnitude faster.

Q: How big and how compact is the whole molecule?
A: Radius of gyration (Rg) is the root-mean-square distance of Cα atoms from their centroid — a single number for overall size and compactness. A globular domain of N residues has Rg ≈ 2.2·N^0.38 Å; an extended or disordered chain has a much larger Rg. The Cα contact count is the numb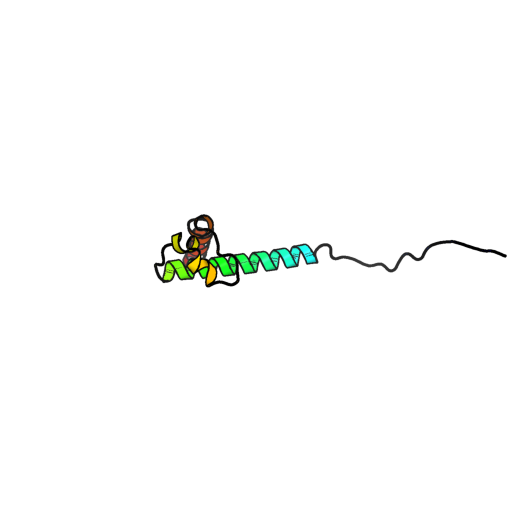er of residue pairs whose Cα atoms are within 8 Å and are more than four positions apart in sequence — a standard proxy for tertiary packing density. The bounding box is the smallest axis-aligned box enclosing all Cα atoms.

Q: Which residues are in helices, stra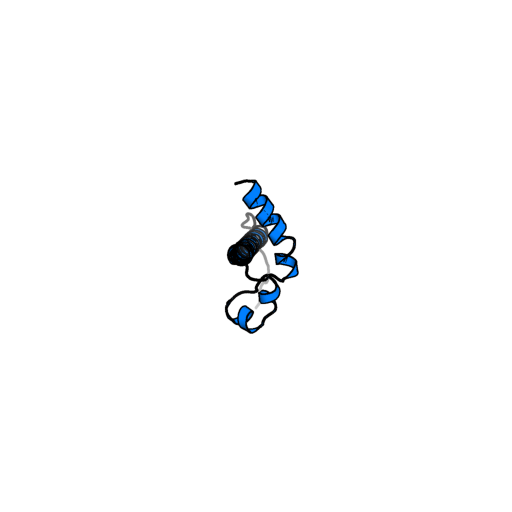nds, or loops?
A: DSSP 8-state secondary structure assigns each residue one of H (α-helix), G (3₁₀-helix), I (π-helix), E (extended β-strand), B (isolated β-bridge), T (hydrogen-bonded turn), S (bend), or '-' (coil). The assignment is computed from backbone hydrogen-bond geometry via the Kabsch–Sander algorithm.

Q: How mobile is each atom in the crystal?
A: Crystallographic B-factors measure how much each atom's electron density is smeared out, in Å². They rise in mobile loops and surface residues and fall in the buried interior. In AlphaFold models this column is repurposed to hold pLDDT instead.

Q: What if only a Cα trace is available?
A: P-SEA three-state annotation labels each residue as helix, strand, or coil based purely on the geometry of the Cα trace. It serves as a fallback when the full backbone (and thus DSSP) is unavailable.

Q: What family and function is it annotated with?
A: Database cross-references. InterPro integrates a dozen domain/family signature databases into unified entries with residue-range hits. GO terms attach function/process/location labels with evidence codes. CATH codes position the fold in a four-level structural taxonomy. Organism is the NCBI-taxonomy species name.

Q: Are the domains correctly placed relative to each other?
A: Predicted Aligned Error (PAE) is an AlphaFold confidence matrix: entry (i, j) is the expected error in the position of residue j, in ångströms, when the prediction is superimposed on the true structure at residue i. Low PAE within a block of residues means that block is internally rigid and well-predicted; high PAE between two blocks means their relative placement is uncertain even if each block individually is confident.

Q: What do the diagnostic plots show?
A: Three diagnostic plots accompany the record. The Cα contact map visualizes the tertiary structure as a 2D adjacency matrix (8 Å cutoff, sequence-local contacts suppressed). The Ramachandran plot shows the distribution of backbone (φ, ψ) torsions, with points in the α and β basins reflecting secondary structure content. The PAE plot shows AlphaFold's inter-residue confidence as a color matrix.

Q: What is the amino-acid chain?
A: Primary structure: the covalent order of the twenty standard amino acids along the backbone. Two proteins with the same sequence will (almost always) fold to the same structure; two with 30% identity often share a fold but not the details.

Q: What do the rendered images show?
A: The six renders are orthographic views along the three Cartesian axes in both directions. Representation (cartoon, sticks, or surface) and color scheme (sequence-rainbow or by-chain) vary across proteins so the training set covers all the common visualization conventions.